Protein AF-A0A6G7Z7W9-F1 (afdb_monomer)

Sequence (80 aa):
MKKYTAKEVKALILDSAVKQFTSRGFETTRVQDIMDPLDGLTKGAFYHHFKSQKEIADKVVERMLPDRNVLDLMKFHSLS

Nearest PDB structures (foldseek):
  2fd5-assembly1_A-2  TM=8.182E-01  e=1.758E-02  Pseudomonas aeruginosa PAO1
  3lsj-assembly1_A  TM=7.860E-01  e=2.386E-01  Pseudomonas aeruginosa
  3lsj-assembly1_B  TM=7.779E-01  e=3.353E-01  Pseudomonas aeruginosa
  3lsp-assembly1_A  TM=6.990E-01  e=1.103E+00  Pseudomonas aeruginosa
  1sgm-assembly1_B  TM=8.098E-01  e=2.890E+00  Bacillus subtilis

Radius of gyration: 13.46 Å; Cα contacts (8 Å, |Δi|>4): 52; chains: 1; bounding box: 43×26×27 Å

Foldseek 3Di:
DDDDDLVRLLVLLLVLLLVVCVPPHLVPDDSVSSCVVPPPDDSVSVCVNAVDSVRSVLVNCCVVCVPCVVVVVVVVVVVD

Solvent-accessible surface area (backbone atoms only — not comparable to full-atom values): 4902 Å² total; per-residue (Å²): 133,91,86,74,52,75,68,53,49,49,47,54,47,50,54,34,38,47,52,44,36,74,74,67,32,62,92,77,52,49,72,60,71,35,41,70,83,39,86,95,60,52,76,65,60,46,55,75,74,34,92,42,70,65,56,48,48,54,52,43,47,49,70,76,43,73,61,63,71,58,62,57,53,55,57,58,64,73,74,109

pLDDT: mean 88.41, std 14.35, range [37.69, 98.44]

Secondary structure (DSSP, 8-state):
-----HHHHHHHHHHHHHHHHHHH-STT--HHHHHTTSTT--HHHHHHH-SSHHHHHHHHHHHH--STHHHHHHHHHTT-

Mean predicted aligned error: 5.79 Å

Structure (mmCIF, N/CA/C/O backbone):
data_AF-A0A6G7Z7W9-F1
#
_entry.id   AF-A0A6G7Z7W9-F1
#
loop_
_atom_site.group_PDB
_atom_site.id
_atom_site.type_symbol
_atom_site.label_atom_id
_atom_site.label_alt_id
_atom_site.label_comp_id
_atom_site.label_asym_id
_atom_site.label_entity_id
_atom_site.label_seq_id
_atom_site.pdbx_PDB_ins_code
_atom_site.Cartn_x
_atom_site.Cartn_y
_atom_site.Cartn_z
_atom_site.occupancy
_atom_site.B_iso_or_equiv
_atom_site.auth_seq_id
_atom_site.auth_comp_id
_atom_site.auth_asym_id
_atom_site.auth_atom_id
_atom_site.pdbx_PDB_model_num
ATOM 1 N N . MET A 1 1 ? -20.735 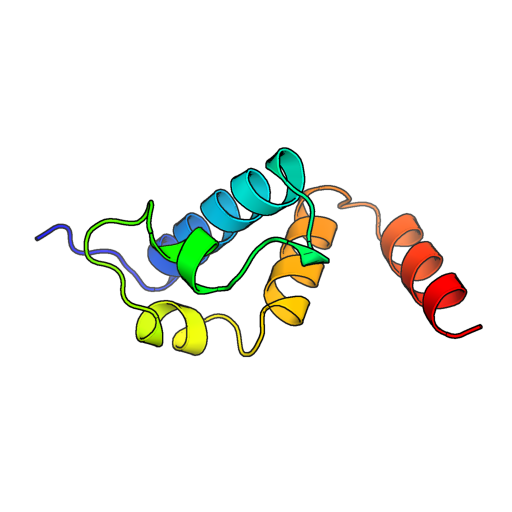3.241 11.188 1.00 63.50 1 MET A N 1
ATOM 2 C CA . MET A 1 1 ? -19.281 3.217 10.905 1.00 63.50 1 MET A CA 1
ATOM 3 C C . MET A 1 1 ? -18.802 1.777 11.016 1.00 63.50 1 MET A C 1
ATOM 5 O O . MET A 1 1 ? -19.036 1.175 12.059 1.00 63.50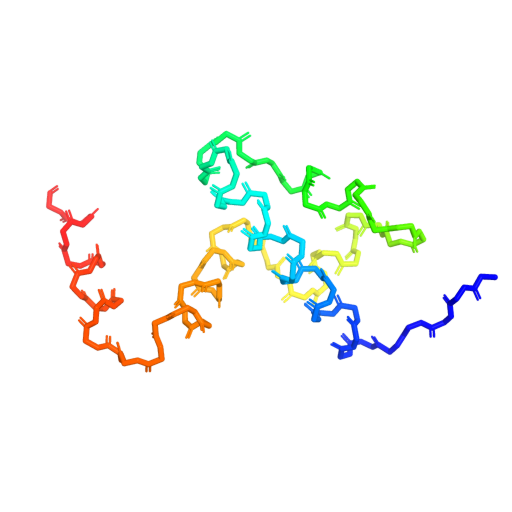 1 MET A O 1
ATOM 9 N N . LYS A 1 2 ? -18.223 1.190 9.959 1.00 72.56 2 LYS A N 1
ATOM 10 C CA . LYS A 1 2 ? -17.634 -0.157 10.058 1.00 72.56 2 LYS A CA 1
ATOM 11 C C . LYS A 1 2 ? -16.429 -0.084 11.002 1.00 72.56 2 LYS A C 1
ATOM 13 O O . LYS A 1 2 ? -15.600 0.809 10.855 1.00 72.56 2 LYS A O 1
ATOM 18 N N . LYS A 1 3 ? -16.364 -0.967 12.001 1.00 84.12 3 LYS A N 1
ATOM 19 C CA . LYS A 1 3 ? -15.201 -1.085 12.889 1.00 84.12 3 LYS A CA 1
ATOM 20 C C . LYS A 1 3 ? -14.273 -2.142 12.304 1.00 84.12 3 LYS A C 1
ATOM 22 O O . LYS A 1 3 ? -14.657 -3.303 12.253 1.00 84.12 3 LYS A O 1
ATOM 27 N N . TYR A 1 4 ? -13.091 -1.725 11.870 1.00 89.38 4 TYR A N 1
ATOM 28 C CA . TYR A 1 4 ? -12.035 -2.623 11.413 1.00 89.38 4 TYR A CA 1
ATOM 29 C C . TYR A 1 4 ? -10.996 -2.799 12.518 1.00 89.38 4 TYR A C 1
ATOM 31 O O . TYR A 1 4 ? -10.652 -1.852 13.227 1.00 89.38 4 TYR A O 1
ATOM 39 N N . THR A 1 5 ? -10.472 -4.007 12.652 1.00 95.25 5 THR A N 1
ATOM 40 C CA . THR A 1 5 ? -9.275 -4.287 13.444 1.00 95.25 5 THR A CA 1
ATOM 41 C C . THR A 1 5 ? -8.025 -3.771 12.729 1.00 95.25 5 THR A C 1
ATOM 43 O O . THR A 1 5 ? -7.996 -3.637 11.507 1.00 95.25 5 THR A O 1
ATOM 46 N N . ALA A 1 6 ? -6.936 -3.562 13.47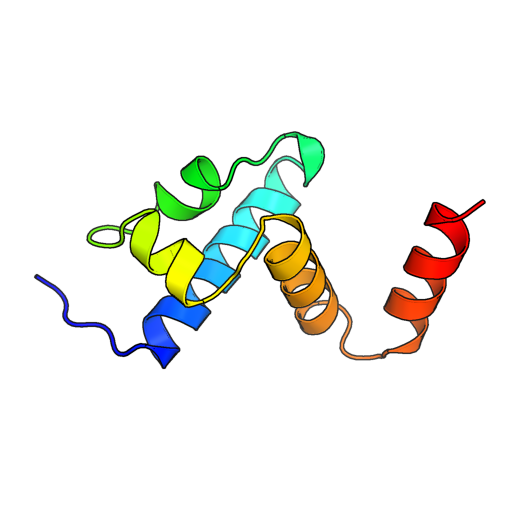1 1.00 94.38 6 ALA A N 1
ATOM 47 C CA . ALA A 1 6 ? -5.638 -3.180 12.904 1.00 94.38 6 ALA A CA 1
ATOM 48 C C . ALA A 1 6 ? -5.152 -4.146 11.799 1.00 94.38 6 ALA A C 1
ATOM 50 O O . ALA A 1 6 ? -4.558 -3.729 10.805 1.00 94.38 6 ALA A O 1
ATOM 51 N N . LYS A 1 7 ? -5.429 -5.449 11.943 1.00 95.81 7 LYS A N 1
ATOM 52 C CA . LYS A 1 7 ? -5.063 -6.463 10.943 1.00 95.81 7 LYS A CA 1
ATOM 53 C C . LYS A 1 7 ? -5.872 -6.307 9.653 1.00 95.81 7 LYS A C 1
ATOM 55 O O . LYS A 1 7 ? -5.297 -6.392 8.571 1.00 95.81 7 LYS A O 1
ATOM 60 N N . GLU A 1 8 ? -7.177 -6.069 9.764 1.00 96.69 8 GLU A N 1
ATOM 61 C CA . GLU A 1 8 ? -8.057 -5.842 8.611 1.00 96.69 8 GLU A CA 1
ATOM 62 C C . GLU A 1 8 ? -7.705 -4.541 7.893 1.00 96.69 8 GLU A C 1
ATOM 64 O O . GLU A 1 8 ? -7.584 -4.544 6.673 1.00 96.69 8 GLU A O 1
ATOM 69 N N . VAL A 1 9 ? -7.449 -3.458 8.636 1.00 97.19 9 VAL A N 1
ATOM 70 C CA . VAL A 1 9 ? -7.000 -2.179 8.065 1.00 97.19 9 VAL A CA 1
ATOM 71 C C . VAL A 1 9 ? -5.722 -2.374 7.250 1.00 97.19 9 VAL A C 1
ATOM 73 O O . VAL A 1 9 ? -5.671 -1.980 6.087 1.00 97.19 9 VAL A O 1
ATOM 76 N N . LYS A 1 10 ? -4.710 -3.048 7.811 1.00 97.56 10 LYS A N 1
ATOM 77 C CA . LYS A 1 10 ? -3.465 -3.347 7.089 1.00 97.56 10 LYS A CA 1
ATOM 78 C C . LYS A 1 10 ? -3.713 -4.137 5.799 1.00 97.56 10 LYS A C 1
ATOM 80 O O . LYS A 1 10 ? -3.090 -3.839 4.781 1.00 97.56 10 LYS A O 1
ATOM 85 N N . ALA A 1 11 ? -4.598 -5.134 5.838 1.00 97.50 11 ALA A N 1
ATOM 86 C CA . ALA A 1 11 ? -4.933 -5.948 4.672 1.00 97.50 11 ALA A CA 1
ATOM 87 C C . ALA A 1 11 ? -5.661 -5.135 3.590 1.00 97.50 11 ALA A C 1
ATOM 89 O O . ALA A 1 11 ? -5.250 -5.185 2.436 1.00 97.50 11 ALA A O 1
ATOM 90 N N . LEU A 1 12 ? -6.658 -4.328 3.967 1.00 97.88 12 LEU A N 1
ATOM 91 C CA . LEU A 1 12 ? -7.409 -3.462 3.051 1.00 97.88 12 LEU A CA 1
ATOM 92 C C . LEU A 1 12 ? -6.504 -2.458 2.334 1.00 97.88 12 LEU A C 1
ATOM 94 O O . LEU A 1 12 ? -6.610 -2.270 1.123 1.00 97.88 12 LEU A O 1
ATOM 98 N N . ILE A 1 13 ? -5.585 -1.841 3.079 1.00 98.44 13 ILE A N 1
ATOM 99 C CA . ILE A 1 13 ? -4.608 -0.905 2.521 1.00 98.44 13 ILE A CA 1
ATOM 100 C C . ILE A 1 13 ? -3.686 -1.625 1.529 1.00 98.44 13 ILE A C 1
ATOM 102 O O . ILE A 1 13 ? -3.448 -1.115 0.435 1.00 98.44 13 ILE A O 1
ATOM 106 N N . LEU A 1 14 ? -3.206 -2.827 1.870 1.00 98.19 14 LEU A N 1
ATOM 107 C CA . LEU A 1 14 ? -2.356 -3.616 0.979 1.00 98.19 14 LEU A CA 1
ATOM 108 C C . LEU A 1 14 ? -3.103 -4.066 -0.286 1.00 98.19 14 LEU A C 1
ATOM 110 O O . LEU A 1 14 ? -2.542 -3.993 -1.375 1.00 98.19 14 LEU A O 1
ATOM 114 N N . ASP A 1 15 ? -4.365 -4.479 -0.171 1.00 98.25 15 ASP A N 1
ATOM 115 C CA . ASP A 1 15 ? -5.202 -4.867 -1.313 1.00 98.25 15 ASP A CA 1
ATOM 116 C C . ASP A 1 15 ? -5.458 -3.682 -2.254 1.00 98.25 15 ASP A C 1
ATOM 118 O O . ASP A 1 15 ? -5.388 -3.825 -3.477 1.00 98.25 15 ASP A O 1
ATOM 122 N N . SER A 1 16 ? -5.722 -2.497 -1.696 1.00 98.31 16 SER A N 1
ATOM 123 C CA . SER 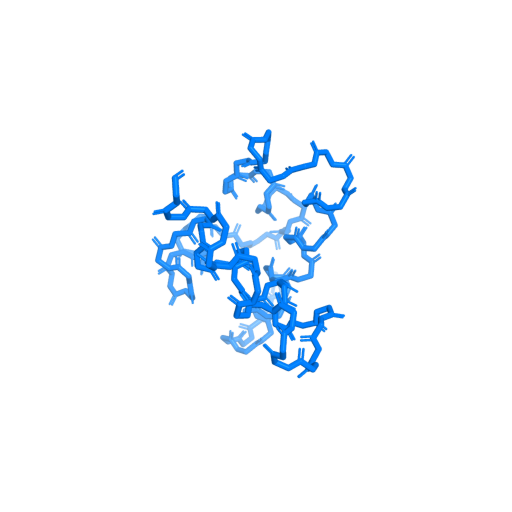A 1 16 ? -5.868 -1.269 -2.482 1.00 98.31 16 SER A CA 1
ATOM 124 C C . SER A 1 16 ? -4.564 -0.900 -3.193 1.00 98.31 16 SER A C 1
ATOM 126 O O . SER A 1 16 ? -4.573 -0.595 -4.384 1.00 98.31 16 SER A O 1
ATOM 128 N N . ALA A 1 17 ? -3.423 -1.016 -2.507 1.00 98.19 17 ALA A N 1
ATOM 129 C CA . ALA A 1 17 ? -2.114 -0.741 -3.091 1.00 98.19 17 ALA A CA 1
ATOM 130 C C . ALA A 1 17 ? -1.777 -1.683 -4.254 1.00 98.19 17 ALA A C 1
ATOM 132 O O . ALA A 1 17 ? -1.314 -1.211 -5.288 1.00 98.19 17 ALA A O 1
ATOM 133 N N . VAL A 1 18 ? -2.077 -2.986 -4.136 1.00 97.62 18 VAL A N 1
ATOM 134 C CA . VAL A 1 18 ? -1.944 -3.938 -5.255 1.00 97.62 18 VAL A CA 1
ATOM 135 C C . VAL A 1 18 ? -2.730 -3.439 -6.467 1.00 97.62 18 VAL A C 1
ATOM 137 O O . VAL A 1 18 ? -2.182 -3.364 -7.567 1.00 97.62 18 VAL A O 1
ATOM 140 N N . LYS A 1 19 ? -3.999 -3.057 -6.277 1.00 97.88 19 LYS A N 1
ATOM 141 C CA . LYS A 1 19 ? -4.859 -2.576 -7.369 1.00 97.88 19 LYS A CA 1
ATOM 142 C C . LYS A 1 19 ? -4.319 -1.299 -8.008 1.00 97.88 19 LYS A C 1
ATOM 144 O O . LYS A 1 19 ? -4.251 -1.221 -9.230 1.00 97.88 19 LYS A O 1
ATOM 149 N N . GLN A 1 20 ? -3.913 -0.313 -7.208 1.00 98.19 20 GLN A N 1
ATOM 150 C CA . GLN A 1 20 ? -3.396 0.943 -7.753 1.00 98.19 20 GLN A CA 1
ATOM 151 C C . GLN A 1 20 ? -2.064 0.729 -8.480 1.00 98.19 20 GLN A C 1
ATOM 153 O O . GLN A 1 20 ? -1.946 1.096 -9.646 1.00 98.19 20 GLN A O 1
ATOM 158 N N . PHE A 1 21 ? -1.093 0.048 -7.866 1.00 96.62 21 PHE A N 1
ATOM 159 C CA . PHE A 1 21 ? 0.211 -0.170 -8.497 1.00 96.62 21 PHE A CA 1
ATOM 160 C C . PHE A 1 21 ? 0.116 -0.974 -9.794 1.00 96.62 21 PHE A C 1
ATOM 162 O O . PHE A 1 21 ? 0.782 -0.625 -10.765 1.00 96.62 21 PHE A O 1
ATOM 169 N N . THR A 1 22 ? -0.732 -2.004 -9.845 1.00 94.50 22 THR A N 1
ATOM 170 C CA . THR A 1 22 ? -0.920 -2.801 -11.071 1.00 94.50 22 THR A CA 1
ATOM 171 C C . THR A 1 22 ? -1.707 -2.061 -12.152 1.00 94.50 22 THR A C 1
ATOM 173 O O . THR A 1 22 ? -1.486 -2.313 -13.332 1.00 94.50 2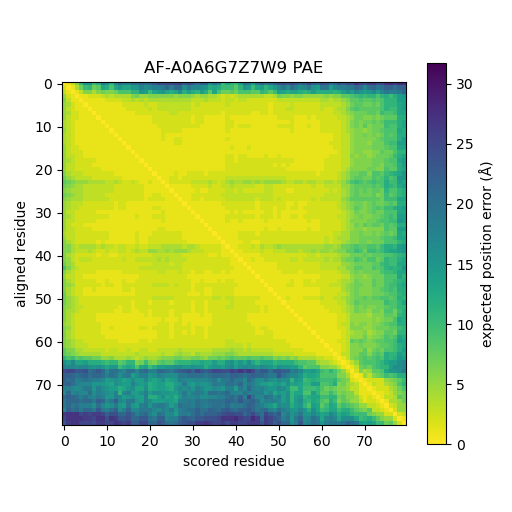2 THR A O 1
ATOM 176 N N . SER A 1 23 ? -2.589 -1.127 -11.784 1.00 96.38 23 SER A N 1
ATOM 177 C CA . SER A 1 23 ? -3.413 -0.388 -12.747 1.00 96.38 23 SER A CA 1
ATOM 178 C C . SER A 1 23 ? -2.710 0.807 -13.390 1.00 96.38 23 SER A C 1
ATOM 180 O O . SER A 1 23 ? -3.021 1.126 -14.535 1.00 96.38 23 SER A O 1
ATOM 182 N N . ARG A 1 24 ? -1.840 1.521 -12.664 1.00 94.31 24 ARG A N 1
ATOM 183 C CA . ARG A 1 24 ? -1.232 2.780 -13.150 1.00 94.31 24 ARG A CA 1
ATOM 184 C C . ARG A 1 24 ? 0.285 2.869 -12.965 1.00 94.31 24 ARG A C 1
ATOM 186 O O . ARG A 1 24 ? 0.900 3.796 -13.489 1.00 94.31 24 ARG A O 1
ATOM 193 N N . GLY A 1 25 ? 0.893 1.911 -12.266 1.00 92.88 25 GLY A N 1
ATOM 194 C CA . GLY A 1 25 ? 2.313 1.912 -11.918 1.00 92.88 25 GLY A CA 1
ATOM 195 C C . GLY A 1 25 ? 2.605 2.532 -10.548 1.00 92.88 25 GLY A C 1
ATOM 196 O O . GLY A 1 25 ? 1.804 3.280 -9.985 1.00 92.88 25 GLY A O 1
ATOM 197 N N . PHE A 1 26 ? 3.777 2.208 -9.999 1.00 93.50 26 PHE A N 1
ATOM 198 C CA . PHE A 1 26 ? 4.228 2.696 -8.692 1.00 93.50 26 PHE A CA 1
ATOM 199 C C . PHE A 1 26 ? 4.445 4.217 -8.674 1.00 93.50 26 PHE A C 1
ATOM 201 O O . PHE A 1 26 ? 3.846 4.895 -7.845 1.00 93.50 26 PHE A O 1
ATOM 208 N N . GLU A 1 27 ? 5.228 4.754 -9.615 1.00 95.38 27 GLU A N 1
ATOM 209 C CA . GLU A 1 27 ? 5.623 6.177 -9.654 1.00 95.38 27 GLU A CA 1
ATOM 210 C C . GLU A 1 27 ? 4.439 7.149 -9.797 1.00 95.38 27 GLU A C 1
ATOM 212 O O . GLU A 1 27 ? 4.501 8.299 -9.367 1.00 95.38 27 GLU A O 1
ATOM 217 N N . THR A 1 28 ? 3.333 6.697 -10.392 1.00 96.88 28 THR A N 1
ATOM 218 C CA . THR A 1 28 ? 2.134 7.521 -10.619 1.00 96.88 28 THR A CA 1
ATOM 219 C C . THR A 1 28 ? 1.099 7.392 -9.501 1.00 96.88 28 THR A C 1
ATOM 221 O O . THR A 1 28 ? 0.128 8.147 -9.478 1.00 96.88 28 THR A O 1
ATOM 224 N N . THR A 1 29 ? 1.284 6.442 -8.583 1.00 97.38 29 THR A N 1
ATOM 225 C CA . THR A 1 29 ? 0.376 6.198 -7.461 1.00 97.38 29 THR A CA 1
ATOM 226 C C . THR A 1 29 ? 0.842 6.992 -6.250 1.00 97.38 29 THR A C 1
ATOM 228 O O . THR A 1 29 ? 1.981 6.868 -5.823 1.00 97.38 29 THR A O 1
ATOM 231 N N . ARG A 1 30 ? -0.037 7.774 -5.631 1.00 97.00 30 ARG A N 1
ATOM 232 C CA . ARG A 1 30 ? 0.210 8.447 -4.350 1.00 97.00 30 ARG A CA 1
ATOM 233 C C . ARG A 1 30 ? -0.426 7.652 -3.217 1.00 97.00 30 ARG A C 1
ATOM 235 O O . ARG A 1 30 ? -1.380 6.906 -3.408 1.00 97.00 30 ARG A O 1
ATOM 242 N N . VAL A 1 31 ? 0.033 7.892 -1.986 1.00 97.62 31 VAL A N 1
ATOM 243 C CA . VAL A 1 31 ? -0.615 7.336 -0.778 1.00 97.62 31 VAL A CA 1
ATOM 244 C C . VAL A 1 31 ? -2.109 7.677 -0.736 1.00 97.62 31 VAL A C 1
ATOM 246 O O . VAL A 1 31 ? -2.899 6.856 -0.292 1.00 97.62 31 VAL A O 1
ATOM 249 N N . GLN A 1 32 ? -2.508 8.859 -1.217 1.00 97.25 32 GLN A N 1
ATOM 250 C CA . GLN A 1 32 ? -3.922 9.237 -1.265 1.00 97.25 32 GLN A CA 1
ATOM 251 C C . GLN A 1 32 ? -4.723 8.331 -2.210 1.00 97.25 32 GLN A C 1
ATOM 253 O O . GLN A 1 32 ? -5.749 7.818 -1.789 1.00 97.25 32 GLN A O 1
ATOM 258 N N . ASP A 1 33 ? -4.201 8.018 -3.399 1.00 98.00 33 ASP A N 1
ATOM 259 C CA . ASP A 1 33 ? -4.877 7.144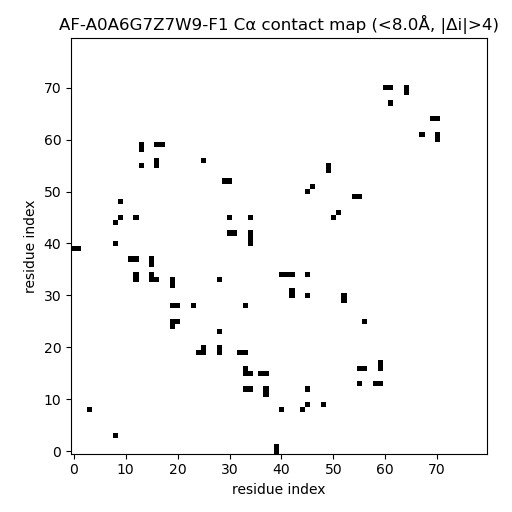 -4.371 1.00 98.00 33 ASP A CA 1
ATOM 260 C C . ASP A 1 33 ? -5.096 5.720 -3.824 1.00 98.00 33 ASP A C 1
ATOM 262 O O . ASP A 1 33 ? -6.056 5.039 -4.180 1.00 98.00 33 ASP A O 1
ATOM 266 N N . ILE A 1 34 ? -4.206 5.257 -2.937 1.00 98.19 34 ILE A N 1
ATOM 267 C CA . ILE A 1 34 ? -4.351 3.980 -2.219 1.00 98.19 34 ILE A CA 1
ATOM 268 C C . ILE A 1 34 ? -5.481 4.062 -1.183 1.00 98.19 34 ILE A C 1
ATOM 270 O O . ILE A 1 34 ? -6.173 3.071 -0.946 1.00 98.19 34 ILE A O 1
ATOM 274 N N . MET A 1 35 ? -5.668 5.221 -0.554 1.00 98.06 35 MET A N 1
ATOM 275 C CA . MET A 1 35 ? -6.635 5.408 0.527 1.00 98.06 35 MET A CA 1
ATOM 276 C C . MET A 1 35 ? -8.026 5.824 0.044 1.00 98.06 35 MET A C 1
ATOM 278 O O . MET A 1 35 ? -8.995 5.474 0.708 1.00 98.06 35 MET A O 1
ATOM 282 N N . ASP A 1 36 ? -8.143 6.512 -1.093 1.00 97.44 36 ASP A N 1
ATOM 283 C CA . ASP A 1 36 ? -9.418 7.005 -1.636 1.00 97.44 36 ASP A CA 1
ATOM 284 C C . ASP A 1 36 ? -10.503 5.920 -1.786 1.00 97.44 36 ASP A C 1
ATOM 286 O O . ASP A 1 36 ? -11.658 6.201 -1.473 1.00 97.44 36 ASP A O 1
ATOM 290 N N . PRO A 1 37 ? -10.190 4.669 -2.185 1.00 97.12 37 PRO A N 1
ATOM 291 C CA . PRO A 1 37 ? -11.195 3.607 -2.274 1.00 97.12 37 PRO A CA 1
ATOM 292 C C . PRO A 1 37 ? -11.641 3.029 -0.918 1.00 97.12 37 PRO A C 1
ATOM 294 O O . PRO A 1 37 ? -12.473 2.121 -0.890 1.00 97.12 37 PRO A O 1
ATOM 297 N N . LEU A 1 38 ? -11.037 3.453 0.197 1.00 96.38 38 LEU A N 1
ATOM 298 C CA . LEU A 1 38 ? -11.187 2.824 1.509 1.00 96.38 38 LEU A CA 1
ATOM 299 C C . LEU A 1 38 ? -12.030 3.681 2.463 1.00 96.38 38 LEU A C 1
ATOM 301 O O . LEU A 1 38 ? -11.511 4.348 3.361 1.00 96.38 38 LEU A O 1
ATOM 305 N N . ASP A 1 39 ? -13.352 3.602 2.303 1.00 92.62 39 ASP A N 1
ATOM 306 C CA . ASP A 1 39 ? -14.318 4.352 3.110 1.00 92.62 39 ASP A CA 1
ATOM 307 C C . ASP A 1 39 ? -14.094 4.203 4.624 1.00 92.62 39 ASP A C 1
ATOM 309 O O . ASP A 1 39 ? -14.101 3.104 5.193 1.00 92.62 39 ASP A O 1
ATOM 313 N N . GLY A 1 40 ? -13.965 5.347 5.298 1.00 91.50 40 GLY A N 1
ATOM 314 C CA . GLY A 1 40 ? -13.791 5.424 6.748 1.00 91.50 40 GLY A CA 1
ATOM 315 C C . GLY A 1 40 ? -12.359 5.191 7.235 1.00 91.50 40 GLY A C 1
ATOM 316 O O . GLY A 1 40 ? -12.138 5.191 8.447 1.00 91.50 40 GLY A O 1
ATOM 317 N N . LEU A 1 41 ? -11.389 5.022 6.330 1.00 95.25 41 LEU A N 1
ATOM 318 C CA . LEU A 1 41 ? -9.965 5.011 6.659 1.00 95.25 41 LEU A CA 1
ATOM 319 C C . LEU A 1 41 ? -9.311 6.341 6.279 1.00 95.25 41 LEU A C 1
ATOM 321 O O . LEU A 1 41 ? -9.694 7.008 5.324 1.00 95.25 41 LEU A O 1
ATOM 325 N N . THR A 1 42 ? -8.311 6.747 7.059 1.00 95.00 42 THR A N 1
ATOM 326 C CA . THR A 1 42 ? -7.604 8.019 6.866 1.00 95.00 42 THR A CA 1
ATOM 327 C C . THR A 1 42 ? -6.164 7.782 6.443 1.00 95.00 42 THR A C 1
ATOM 329 O O . THR A 1 42 ? -5.585 6.724 6.693 1.00 95.00 42 THR A O 1
ATOM 332 N N . LYS A 1 43 ? -5.517 8.819 5.909 1.00 95.50 43 LYS A N 1
ATOM 333 C CA . LYS A 1 43 ? -4.068 8.802 5.672 1.00 95.50 43 LYS A CA 1
ATOM 334 C C . LYS A 1 43 ? -3.262 8.511 6.954 1.00 95.50 43 LYS A C 1
ATOM 336 O O . LYS A 1 43 ? -2.194 7.918 6.887 1.00 95.50 43 LYS A O 1
ATOM 341 N N . GLY A 1 44 ? -3.784 8.860 8.135 1.00 96.19 44 GLY A N 1
ATOM 342 C CA . GLY A 1 44 ? -3.184 8.479 9.420 1.00 96.19 44 GLY A CA 1
ATOM 343 C C . GLY A 1 44 ? -3.211 6.967 9.672 1.00 96.19 44 GLY A C 1
ATOM 344 O O . GLY A 1 44 ? -2.227 6.413 10.154 1.00 96.19 44 GLY A O 1
ATOM 345 N N . ALA A 1 45 ? -4.290 6.281 9.275 1.00 95.50 45 ALA A N 1
ATOM 346 C CA . ALA A 1 45 ? -4.369 4.820 9.339 1.00 95.50 45 ALA A CA 1
ATOM 347 C C . ALA A 1 45 ? -3.332 4.149 8.422 1.00 95.50 45 ALA A C 1
ATOM 349 O O . ALA A 1 45 ? -2.748 3.138 8.805 1.00 95.50 45 ALA A O 1
ATOM 350 N N . PHE A 1 46 ? -3.036 4.745 7.258 1.00 98.19 46 PHE A N 1
ATOM 351 C CA . PHE A 1 46 ? -1.910 4.317 6.421 1.00 98.19 46 PHE A CA 1
ATOM 352 C C . PHE A 1 46 ? -0.590 4.386 7.187 1.00 98.19 46 PHE A C 1
ATOM 354 O O . PHE A 1 46 ? 0.084 3.367 7.332 1.00 98.19 46 PHE A O 1
ATOM 361 N N . TYR A 1 47 ? -0.254 5.557 7.736 1.00 97.44 47 TYR A N 1
ATOM 362 C CA . TYR A 1 47 ? 1.031 5.766 8.411 1.00 97.44 47 TYR A CA 1
ATOM 363 C C . TYR A 1 47 ? 1.178 5.008 9.733 1.00 97.44 47 TYR A C 1
ATOM 365 O O . TYR A 1 47 ? 2.295 4.823 10.212 1.00 97.44 47 TYR A O 1
ATOM 373 N N . HIS A 1 48 ? 0.080 4.506 10.298 1.00 96.44 48 HIS A N 1
ATOM 374 C CA . HIS A 1 48 ? 0.129 3.566 11.413 1.00 96.44 48 HIS A CA 1
ATOM 375 C C . HIS A 1 48 ? 0.667 2.180 11.001 1.00 96.44 48 HIS A C 1
ATOM 377 O O . HIS A 1 48 ? 1.277 1.490 11.816 1.00 96.44 48 HIS A O 1
ATOM 383 N N . HIS A 1 49 ? 0.462 1.766 9.745 1.00 97.44 49 HIS A N 1
ATOM 38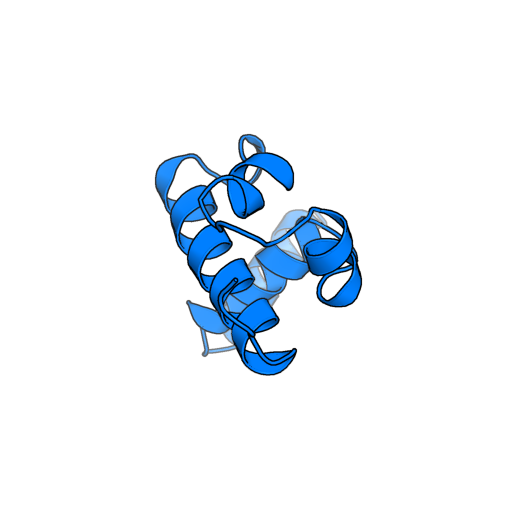4 C CA . HIS A 1 49 ? 0.837 0.436 9.247 1.00 97.44 49 HIS A CA 1
ATOM 385 C C . HIS A 1 49 ? 2.035 0.424 8.296 1.00 97.44 49 HIS A C 1
ATOM 387 O O . HIS A 1 49 ? 2.743 -0.582 8.253 1.00 97.44 49 HIS A O 1
ATOM 393 N N . PHE A 1 50 ? 2.243 1.503 7.542 1.00 97.69 50 PHE A N 1
ATOM 394 C CA . PHE A 1 50 ? 3.302 1.641 6.548 1.00 97.69 50 PHE A CA 1
ATOM 395 C C . PHE A 1 50 ? 3.917 3.037 6.653 1.00 97.69 50 PHE A C 1
ATOM 397 O O . PHE A 1 50 ? 3.237 4.049 6.512 1.00 97.69 50 PHE A O 1
ATOM 404 N N . LYS A 1 51 ? 5.227 3.110 6.865 1.00 96.62 51 LYS A N 1
ATOM 405 C CA . LYS A 1 51 ? 5.982 4.359 7.018 1.00 96.62 51 LYS A CA 1
ATOM 406 C C . LYS A 1 51 ? 6.109 5.126 5.705 1.00 96.62 51 LYS A C 1
ATOM 408 O O . LYS A 1 51 ? 6.342 6.331 5.720 1.00 96.62 51 LYS A O 1
ATOM 413 N N . SER A 1 52 ? 5.998 4.444 4.565 1.00 96.88 52 SER A N 1
ATOM 414 C CA . SER A 1 52 ? 6.171 5.055 3.246 1.00 96.88 52 SER A CA 1
ATOM 415 C C . SER A 1 52 ? 5.457 4.285 2.136 1.00 96.88 52 SER A C 1
ATOM 417 O O . SER A 1 52 ? 5.106 3.115 2.289 1.00 96.88 52 SER A O 1
ATOM 419 N N . GLN A 1 53 ? 5.303 4.938 0.980 1.00 95.88 53 GLN A N 1
ATOM 420 C CA . GLN A 1 53 ? 4.847 4.297 -0.255 1.00 95.88 53 GLN A CA 1
ATOM 421 C C . GLN A 1 53 ? 5.791 3.165 -0.696 1.00 95.88 53 GLN A C 1
ATOM 423 O O . GLN A 1 53 ? 5.336 2.124 -1.162 1.00 95.88 53 GLN A O 1
ATOM 428 N N . LYS A 1 54 ? 7.104 3.342 -0.502 1.00 95.69 54 LYS A N 1
ATOM 429 C CA . LYS A 1 54 ? 8.098 2.312 -0.809 1.00 95.69 54 LYS A CA 1
ATOM 430 C C . LYS A 1 54 ? 7.904 1.064 0.055 1.00 95.69 54 LYS A C 1
ATOM 432 O O . LYS A 1 54 ? 7.943 -0.041 -0.465 1.00 95.69 54 LYS A O 1
ATOM 437 N N . GLU A 1 55 ? 7.646 1.229 1.352 1.00 96.50 55 GLU A N 1
ATOM 438 C CA . GLU A 1 55 ? 7.439 0.088 2.254 1.00 96.50 55 GLU A CA 1
ATOM 439 C C . GLU A 1 55 ? 6.224 -0.751 1.845 1.00 96.50 55 GLU A C 1
ATOM 441 O O . GLU A 1 55 ? 6.298 -1.978 1.820 1.00 96.50 55 GLU A O 1
ATOM 446 N N . ILE A 1 56 ? 5.104 -0.109 1.499 1.00 97.31 56 ILE A N 1
ATOM 447 C CA . ILE A 1 56 ? 3.938 -0.857 1.025 1.00 97.31 56 ILE A CA 1
ATOM 448 C C . ILE A 1 56 ? 4.188 -1.492 -0.347 1.00 97.31 56 ILE A C 1
ATOM 450 O O . ILE A 1 56 ? 3.720 -2.602 -0.573 1.00 97.31 56 ILE A O 1
ATOM 454 N N . ALA A 1 57 ? 4.964 -0.860 -1.232 1.00 95.19 57 ALA A N 1
ATOM 455 C CA . ALA A 1 57 ? 5.375 -1.477 -2.491 1.00 95.19 57 ALA A CA 1
ATOM 456 C C . ALA A 1 57 ? 6.238 -2.725 -2.261 1.00 95.19 57 ALA A C 1
ATOM 458 O O . ALA A 1 57 ? 5.939 -3.766 -2.839 1.00 95.19 57 ALA A O 1
ATOM 459 N N . ASP A 1 58 ? 7.209 -2.671 -1.344 1.00 93.50 58 ASP A N 1
ATOM 460 C CA . ASP A 1 58 ? 8.000 -3.840 -0.941 1.00 93.50 58 ASP A CA 1
ATOM 461 C C . ASP A 1 58 ? 7.067 -4.977 -0.457 1.00 93.50 58 ASP A C 1
ATOM 463 O O . ASP A 1 58 ? 7.226 -6.130 -0.857 1.00 93.50 58 ASP A O 1
ATOM 467 N N . LYS A 1 59 ? 6.016 -4.658 0.320 1.00 94.94 59 LYS A N 1
ATOM 468 C CA . LYS A 1 59 ? 4.998 -5.640 0.752 1.00 94.94 59 LYS A CA 1
ATOM 469 C C . LYS A 1 59 ? 4.097 -6.157 -0.364 1.00 94.94 59 LYS A C 1
ATOM 471 O O . LYS A 1 59 ? 3.679 -7.313 -0.308 1.00 94.94 59 LYS A O 1
ATOM 476 N N . VAL A 1 60 ? 3.785 -5.334 -1.360 1.00 94.56 60 VAL A N 1
ATOM 477 C CA . VAL A 1 60 ? 3.060 -5.776 -2.556 1.00 94.56 60 VAL A CA 1
ATOM 478 C C . VAL A 1 60 ? 3.904 -6.783 -3.331 1.00 94.56 60 VAL A C 1
ATOM 480 O O . VAL A 1 60 ? 3.394 -7.849 -3.670 1.00 94.56 60 VAL A O 1
ATOM 483 N N . VAL A 1 61 ? 5.193 -6.501 -3.537 1.00 91.31 61 VAL A N 1
ATOM 484 C CA . VAL A 1 61 ? 6.096 -7.426 -4.234 1.00 91.31 61 VAL A CA 1
ATOM 485 C C . VAL A 1 61 ? 6.259 -8.727 -3.449 1.00 91.31 61 VAL A C 1
ATOM 487 O O . VAL A 1 61 ? 6.079 -9.791 -4.031 1.00 91.31 61 VAL A O 1
ATOM 490 N N . GLU A 1 62 ? 6.487 -8.669 -2.130 1.00 90.06 62 GLU A N 1
ATOM 491 C CA . GLU A 1 62 ? 6.535 -9.867 -1.268 1.00 90.06 62 GLU A CA 1
ATOM 492 C C . GLU A 1 62 ? 5.264 -10.729 -1.381 1.00 90.06 62 GLU A C 1
ATOM 494 O O . GLU A 1 62 ? 5.334 -11.955 -1.324 1.00 90.06 62 GLU A O 1
ATOM 499 N N . ARG A 1 63 ? 4.089 -10.103 -1.534 1.00 89.25 63 ARG A N 1
ATOM 500 C CA . ARG A 1 63 ? 2.810 -10.813 -1.678 1.00 89.25 63 ARG A CA 1
ATOM 501 C C . ARG A 1 63 ? 2.634 -11.439 -3.063 1.00 89.25 63 ARG A C 1
ATOM 503 O O . ARG A 1 63 ? 2.020 -12.498 -3.158 1.00 89.25 63 ARG A O 1
ATOM 510 N N . MET A 1 64 ? 3.106 -10.780 -4.120 1.00 85.81 64 MET A N 1
ATOM 511 C CA . MET A 1 64 ? 2.962 -11.258 -5.502 1.00 85.81 64 MET A CA 1
ATOM 512 C C . MET A 1 64 ? 4.034 -12.280 -5.890 1.00 85.81 64 MET A C 1
ATOM 514 O O . MET A 1 64 ? 3.781 -13.137 -6.732 1.00 85.81 64 MET A O 1
ATOM 518 N N . LEU A 1 65 ? 5.213 -12.194 -5.275 1.00 84.12 65 LEU A N 1
ATOM 519 C CA . LEU A 1 65 ? 6.376 -13.032 -5.545 1.00 84.12 65 LEU A CA 1
ATOM 520 C C . LEU A 1 65 ? 6.868 -13.638 -4.221 1.00 84.12 65 LEU A C 1
ATOM 522 O O . LEU A 1 65 ? 7.843 -13.154 -3.643 1.00 84.12 65 LEU A O 1
ATOM 526 N N . PRO A 1 66 ? 6.189 -14.680 -3.704 1.00 70.50 66 PRO A N 1
ATOM 527 C CA . PRO A 1 66 ? 6.578 -15.315 -2.445 1.00 70.50 66 PRO A CA 1
ATOM 528 C C . PRO A 1 66 ? 7.967 -15.975 -2.521 1.00 70.50 66 PRO A C 1
ATOM 530 O O . PRO A 1 66 ? 8.630 -16.139 -1.492 1.00 70.50 66 PRO A O 1
ATOM 533 N N . ASP A 1 67 ? 8.437 -16.296 -3.731 1.00 73.19 67 ASP A N 1
ATOM 534 C CA . ASP A 1 67 ? 9.789 -16.788 -3.978 1.00 73.19 67 ASP A CA 1
ATOM 535 C C . ASP A 1 67 ? 10.803 -15.635 -3.932 1.00 73.19 67 ASP A C 1
ATOM 537 O O . ASP A 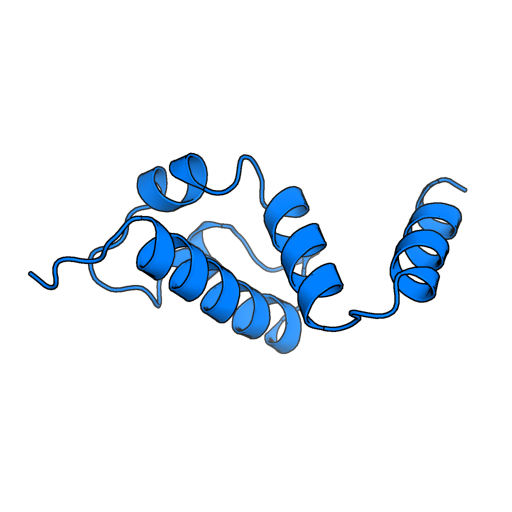1 67 ? 10.944 -14.834 -4.861 1.00 73.19 67 ASP A O 1
ATOM 541 N N . ARG A 1 68 ? 11.541 -15.565 -2.817 1.00 59.47 68 ARG A N 1
ATOM 542 C CA . ARG A 1 68 ? 12.443 -14.455 -2.449 1.00 59.47 68 ARG A CA 1
ATOM 543 C C . ARG A 1 68 ? 13.522 -14.107 -3.484 1.00 59.47 68 ARG A C 1
ATOM 545 O O . ARG A 1 68 ? 14.001 -12.977 -3.479 1.00 59.47 68 ARG A O 1
ATOM 552 N N . ASN A 1 69 ? 13.853 -15.022 -4.398 1.00 64.38 69 ASN A N 1
ATOM 553 C CA . ASN A 1 69 ? 14.892 -14.811 -5.413 1.00 64.38 69 ASN A CA 1
ATOM 554 C C . ASN A 1 69 ? 14.615 -13.616 -6.340 1.00 64.38 69 ASN A C 1
ATOM 556 O O . ASN A 1 69 ? 15.555 -12.967 -6.790 1.00 64.38 69 ASN A O 1
ATOM 560 N N . VAL A 1 70 ? 13.349 -13.296 -6.630 1.00 64.94 70 VAL A N 1
ATOM 561 C CA . VAL A 1 70 ? 13.034 -12.217 -7.584 1.00 64.94 70 VAL A CA 1
ATOM 562 C C . VAL A 1 70 ? 13.146 -10.833 -6.940 1.00 64.94 70 VAL A C 1
ATOM 564 O O . VAL A 1 70 ? 13.623 -9.892 -7.574 1.00 64.94 70 VAL A O 1
ATOM 567 N N . LEU A 1 71 ? 12.758 -10.699 -5.667 1.00 64.12 71 LEU A N 1
ATOM 568 C CA . LEU A 1 71 ? 12.856 -9.426 -4.948 1.00 64.12 71 LEU A CA 1
ATOM 569 C C . LEU A 1 71 ? 14.322 -9.024 -4.730 1.00 64.12 71 LEU A C 1
ATOM 571 O O . LEU A 1 71 ? 14.670 -7.853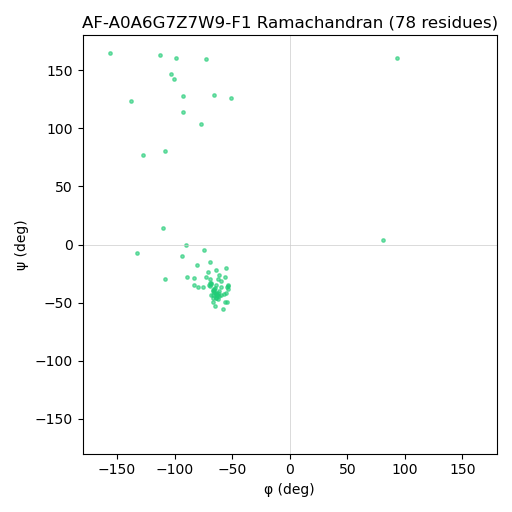 -4.890 1.00 64.12 71 LEU A O 1
ATOM 575 N N . ASP A 1 72 ? 15.181 -9.993 -4.412 1.00 68.38 72 ASP A N 1
ATOM 576 C CA . ASP A 1 72 ? 16.622 -9.763 -4.276 1.00 68.38 72 ASP A CA 1
ATOM 577 C C . ASP A 1 72 ? 17.252 -9.361 -5.622 1.00 68.38 72 ASP A C 1
ATOM 579 O O . ASP A 1 72 ? 18.070 -8.440 -5.672 1.00 68.38 72 ASP A O 1
ATOM 583 N N . LEU A 1 73 ? 16.791 -9.950 -6.732 1.00 63.94 73 LEU A N 1
ATOM 584 C CA . LEU A 1 73 ? 17.251 -9.613 -8.082 1.00 63.94 73 LEU A CA 1
ATOM 585 C C . LEU A 1 73 ? 16.868 -8.185 -8.513 1.00 63.94 73 LEU A C 1
ATOM 587 O O . LEU A 1 73 ? 17.676 -7.488 -9.131 1.00 63.94 73 LEU A O 1
ATOM 591 N N . MET A 1 74 ? 15.660 -7.725 -8.167 1.00 67.94 74 MET A N 1
ATOM 592 C CA . MET A 1 74 ? 15.203 -6.358 -8.464 1.00 67.94 74 MET A CA 1
ATOM 593 C C . MET A 1 74 ? 15.958 -5.297 -7.651 1.00 67.94 74 MET A C 1
ATOM 595 O O . MET A 1 74 ? 16.259 -4.217 -8.165 1.00 67.94 74 MET A O 1
ATOM 599 N N . LYS A 1 75 ? 16.306 -5.605 -6.395 1.00 66.75 75 LYS A N 1
ATOM 600 C CA . LYS A 1 75 ? 17.107 -4.718 -5.534 1.00 66.75 75 LYS A CA 1
ATOM 601 C C . LYS A 1 75 ? 18.551 -4.580 -6.014 1.00 66.75 75 LYS A C 1
ATOM 603 O O . LYS A 1 75 ? 19.130 -3.511 -5.870 1.00 66.75 75 LYS A O 1
ATOM 608 N N . PHE A 1 76 ? 19.118 -5.634 -6.602 1.00 59.88 76 PHE A N 1
ATOM 609 C CA . PHE A 1 76 ? 20.483 -5.605 -7.133 1.00 59.88 76 PHE A CA 1
ATOM 610 C C . PHE A 1 76 ? 20.628 -4.648 -8.330 1.00 59.88 76 PHE A C 1
ATOM 612 O O . PHE A 1 76 ? 21.606 -3.913 -8.413 1.00 59.88 76 PHE A O 1
ATOM 619 N N . HIS A 1 77 ? 19.631 -4.602 -9.220 1.00 57.19 77 HIS A N 1
ATOM 620 C CA . HIS A 1 77 ? 19.671 -3.776 -10.437 1.00 57.19 77 HIS A CA 1
ATOM 621 C C . HIS A 1 77 ? 19.328 -2.295 -10.218 1.00 57.19 77 HIS A C 1
ATOM 623 O O . HIS A 1 77 ? 19.638 -1.471 -11.068 1.00 57.19 77 HIS A O 1
ATOM 629 N N . SER A 1 78 ? 18.690 -1.939 -9.101 1.00 55.03 78 SER A N 1
ATOM 630 C CA . SER A 1 78 ? 18.322 -0.548 -8.778 1.00 55.03 78 SER A CA 1
ATOM 631 C C . SER A 1 78 ? 19.401 0.208 -7.985 1.00 55.03 78 SER A C 1
ATOM 633 O O . SER A 1 78 ? 19.221 1.381 -7.666 1.00 55.03 78 SER A O 1
ATOM 635 N N . LEU A 1 79 ? 20.524 -0.454 -7.680 1.00 51.59 79 LEU A N 1
ATOM 636 C CA . LEU A 1 79 ? 21.711 0.113 -7.025 1.00 51.59 79 LEU A CA 1
ATOM 637 C C . LEU A 1 79 ? 22.930 0.215 -7.967 1.00 51.59 79 LEU A C 1
ATOM 639 O O . LEU A 1 79 ? 24.048 0.386 -7.485 1.00 51.59 79 LEU A O 1
ATOM 643 N N . SER A 1 80 ? 22.729 0.083 -9.283 1.00 37.69 80 SER A N 1
ATOM 644 C CA . SER A 1 80 ? 23.777 0.206 -10.314 1.00 37.69 80 SER A CA 1
ATOM 645 C C . SER A 1 80 ? 23.643 1.501 -11.104 1.00 37.69 80 SER A C 1
ATOM 647 O O . SER A 1 80 ? 22.489 1.863 -11.421 1.00 37.69 80 SER A O 1
#